Protein AF-A0A5J4QZI2-F1 (afdb_monomer)

Foldseek 3Di:
DDDPPPPPCVPPPDPVVVCCVPVVVVVVVVVVVVVVVVVVLVCCCVPVRDVSVVVVVVCVVVVVVVVVVD

Mean predicted aligned error: 9.31 Å

pLDDT: mean 82.57, std 14.08, range [41.28, 96.5]

Radius of gyration: 18.98 Å; Cα contacts (8 Å, |Δi|>4): 10; chains: 1; bounding box: 36×31×46 Å

Organism: NCBI:txid433724

Structure (mmCIF, N/CA/C/O backbone):
data_AF-A0A5J4QZI2-F1
#
_entry.id   AF-A0A5J4QZI2-F1
#
loop_
_atom_site.group_PDB
_atom_site.id
_atom_site.type_symbol
_atom_site.label_atom_id
_atom_site.label_alt_id
_atom_site.label_comp_id
_atom_site.label_asym_id
_atom_site.label_entity_id
_atom_site.label_seq_id
_atom_site.pdbx_PDB_ins_code
_atom_site.Cartn_x
_atom_site.Cartn_y
_atom_site.Cartn_z
_atom_site.occupancy
_atom_site.B_iso_or_equiv
_atom_site.auth_seq_id
_atom_site.auth_comp_id
_atom_site.auth_asym_id
_atom_site.auth_atom_id
_atom_site.pdbx_PDB_model_num
ATOM 1 N N . MET A 1 1 ? -11.855 -22.916 19.951 1.00 45.56 1 MET A N 1
ATOM 2 C CA 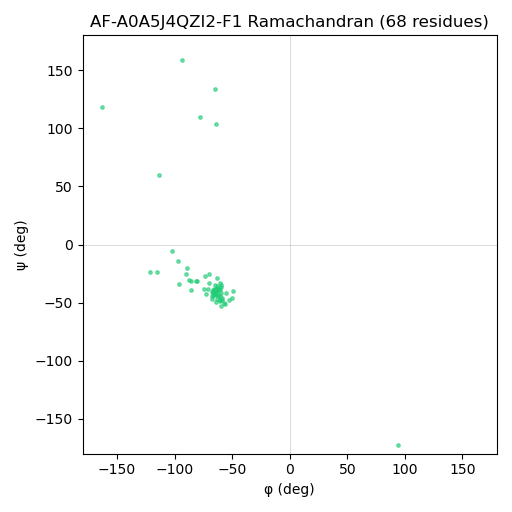. MET A 1 1 ? -11.284 -21.633 19.474 1.00 45.56 1 MET A CA 1
ATOM 3 C C . MET A 1 1 ? -11.695 -21.533 18.010 1.00 45.56 1 MET A C 1
ATOM 5 O O . MET A 1 1 ? -11.430 -22.485 17.304 1.00 45.56 1 MET A O 1
ATOM 9 N N . THR A 1 2 ? -12.525 -20.608 17.523 1.00 41.28 2 THR A N 1
ATOM 10 C CA . THR A 1 2 ? -12.459 -19.141 17.628 1.00 41.28 2 THR A CA 1
ATOM 11 C C . THR A 1 2 ? -13.853 -18.592 17.265 1.00 41.28 2 THR A C 1
ATOM 13 O O . THR A 1 2 ? -14.350 -18.854 16.174 1.00 41.28 2 THR A O 1
ATOM 16 N N . LYS A 1 3 ? -14.539 -17.894 18.184 1.00 43.12 3 LYS A N 1
ATOM 17 C CA . LYS A 1 3 ? -15.879 -17.329 17.927 1.00 43.12 3 LYS A CA 1
ATOM 18 C C . LYS A 1 3 ? -15.748 -16.048 17.096 1.00 43.12 3 LYS A C 1
ATOM 20 O O . LYS A 1 3 ? -15.327 -15.025 17.627 1.00 43.12 3 LYS A O 1
ATOM 25 N N . SER A 1 4 ? -16.160 -16.097 15.830 1.00 51.16 4 SER A N 1
ATOM 26 C CA . SER A 1 4 ? -16.463 -14.906 15.030 1.00 51.16 4 SER A CA 1
ATOM 27 C C . SER A 1 4 ? -17.655 -14.171 15.665 1.00 51.16 4 SER A C 1
ATOM 29 O O . SER A 1 4 ? -18.789 -14.637 15.597 1.00 51.16 4 SER A O 1
ATOM 31 N N . LYS A 1 5 ? -17.392 -13.063 16.371 1.00 53.09 5 LYS A N 1
ATOM 32 C CA . LYS A 1 5 ? -18.398 -12.156 16.960 1.00 53.09 5 LYS A CA 1
ATOM 33 C C . LYS A 1 5 ? -18.335 -10.792 16.260 1.00 53.09 5 LYS A C 1
ATOM 35 O O . LYS A 1 5 ? -18.025 -9.793 16.897 1.00 53.09 5 LYS A O 1
ATOM 40 N N . ILE A 1 6 ? -18.547 -10.732 14.950 1.00 64.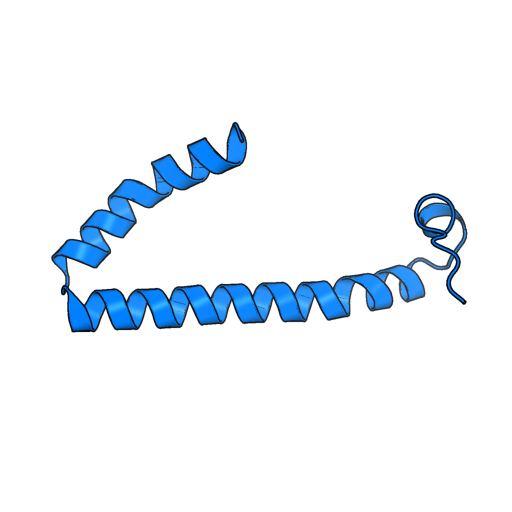88 6 ILE A N 1
ATOM 41 C CA . ILE A 1 6 ? -18.277 -9.493 14.194 1.00 64.88 6 ILE A CA 1
ATOM 42 C C . ILE A 1 6 ? -19.464 -8.496 14.157 1.00 64.88 6 ILE A C 1
ATOM 44 O O . ILE A 1 6 ? -19.193 -7.302 14.230 1.00 64.88 6 ILE A O 1
ATOM 48 N N . PRO A 1 7 ? -20.759 -8.876 14.204 1.00 55.16 7 PRO A N 1
ATOM 49 C CA . PRO A 1 7 ? -21.822 -7.855 14.178 1.00 55.16 7 PRO A CA 1
ATOM 50 C C . PRO A 1 7 ? -22.117 -7.196 15.538 1.00 55.16 7 PRO A C 1
ATOM 52 O O . PRO A 1 7 ? -22.498 -6.034 15.595 1.00 55.16 7 PRO A O 1
ATOM 55 N N . VAL A 1 8 ? -21.948 -7.924 16.651 1.00 56.69 8 VAL A N 1
ATOM 56 C CA . VAL A 1 8 ? -22.429 -7.475 17.979 1.00 56.69 8 VAL A CA 1
ATOM 57 C C . VAL A 1 8 ? -21.380 -6.647 18.735 1.00 56.69 8 VAL A C 1
ATOM 59 O O . VAL A 1 8 ? -21.732 -5.809 19.561 1.00 56.69 8 VAL A O 1
ATOM 62 N N . ALA A 1 9 ? -20.089 -6.838 18.442 1.00 58.38 9 ALA A N 1
ATOM 63 C CA . ALA A 1 9 ? -18.989 -6.158 19.134 1.00 58.38 9 ALA A CA 1
ATOM 64 C C . ALA A 1 9 ? -18.906 -4.652 18.818 1.00 58.38 9 ALA A C 1
ATOM 66 O O . ALA A 1 9 ? -18.573 -3.868 19.702 1.00 58.38 9 ALA A O 1
ATOM 67 N N . LEU A 1 10 ? -19.270 -4.241 17.595 1.00 60.00 10 LEU A N 1
ATOM 68 C CA . LEU A 1 10 ? -19.239 -2.839 17.148 1.00 60.00 10 LEU A CA 1
ATOM 69 C C . LEU A 1 10 ? -20.185 -1.921 17.945 1.00 60.00 10 LEU A C 1
ATOM 71 O O . LEU A 1 10 ? -19.894 -0.739 18.085 1.00 60.00 10 LEU A O 1
ATOM 75 N N . GLY A 1 11 ? -21.292 -2.456 18.476 1.00 61.53 11 GLY A N 1
ATOM 76 C CA . GLY A 1 11 ? -22.271 -1.703 19.273 1.00 61.53 11 GLY A CA 1
ATOM 77 C C . GLY A 1 11 ? -22.177 -1.911 20.789 1.00 61.53 11 GLY A C 1
ATOM 78 O O . GLY A 1 11 ? -22.916 -1.265 21.525 1.00 61.53 11 GLY A O 1
ATOM 79 N N . THR A 1 12 ? -21.315 -2.816 21.270 1.00 64.44 12 THR A N 1
ATOM 80 C CA . THR A 1 12 ? -21.254 -3.212 22.696 1.00 64.44 12 THR A CA 1
ATOM 81 C C . THR A 1 12 ? -19.903 -2.969 23.359 1.00 64.44 12 THR A C 1
ATOM 83 O O . THR A 1 12 ? -19.848 -2.829 24.580 1.00 64.44 12 THR A O 1
ATOM 86 N N . GLU A 1 13 ? -18.811 -2.904 22.594 1.00 69.81 13 GLU A N 1
ATOM 87 C CA . GLU A 1 13 ? -17.487 -2.608 23.137 1.00 69.81 13 GLU A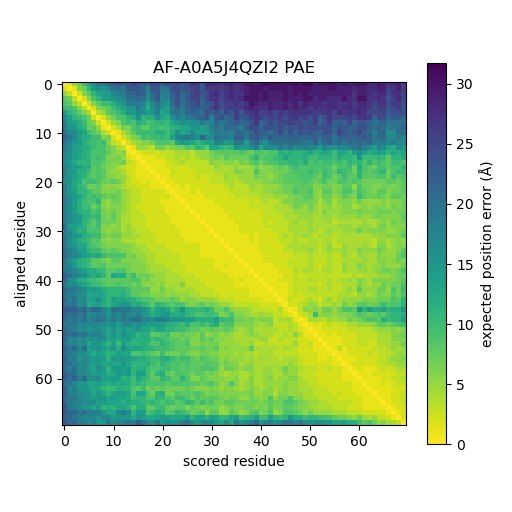 CA 1
ATOM 88 C C . GLU A 1 13 ? -17.149 -1.114 23.077 1.00 69.81 13 GLU A C 1
ATOM 90 O O . GLU A 1 13 ? -17.714 -0.341 22.305 1.00 69.81 13 GLU A O 1
ATOM 95 N N . SER A 1 14 ? -16.200 -0.687 23.913 1.00 76.31 14 SER A N 1
ATOM 96 C CA . SER A 1 14 ? -15.771 0.708 23.956 1.00 76.31 14 SER A CA 1
ATOM 97 C C . SER A 1 14 ? -15.111 1.128 22.640 1.00 76.31 14 SER A C 1
ATOM 99 O O . SER A 1 14 ? -14.221 0.449 22.119 1.0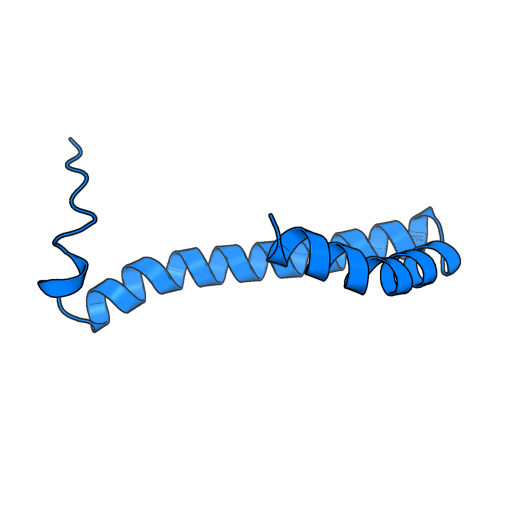0 76.31 14 SER A O 1
ATOM 101 N N . VAL A 1 15 ? -15.503 2.302 22.135 1.00 79.56 15 VAL A N 1
ATOM 102 C CA . VAL A 1 15 ? -15.020 2.872 20.864 1.00 79.56 15 VAL A CA 1
ATOM 103 C C . VAL A 1 15 ? -13.494 2.844 20.774 1.00 79.56 15 VAL A C 1
ATOM 105 O O . VAL A 1 15 ? -12.953 2.484 19.737 1.00 79.56 15 VAL A O 1
ATOM 108 N N . LYS A 1 16 ? -12.783 3.135 21.873 1.00 81.12 16 LYS A N 1
ATOM 109 C CA . LYS A 1 16 ? -11.312 3.126 21.928 1.00 81.12 16 LYS A CA 1
ATOM 110 C C . LYS A 1 16 ? -10.701 1.753 21.608 1.00 81.12 16 LYS A C 1
ATOM 112 O O . LYS A 1 16 ? -9.674 1.694 20.937 1.00 81.12 16 LYS A O 1
ATOM 117 N N . LYS A 1 17 ? -11.310 0.659 22.079 1.00 81.31 17 LYS A N 1
ATOM 118 C CA . LYS A 1 17 ? -10.813 -0.706 21.852 1.00 81.31 17 LYS A CA 1
ATOM 119 C C . LYS A 1 17 ? -11.032 -1.137 20.403 1.00 81.31 17 LYS A C 1
ATOM 121 O O . LYS A 1 17 ? -10.108 -1.651 19.780 1.00 81.31 17 LYS A O 1
ATOM 126 N N . LEU A 1 18 ? -12.208 -0.833 19.856 1.00 81.44 18 LEU A N 1
ATOM 127 C CA . LEU A 1 18 ? -12.537 -1.055 18.446 1.00 81.44 18 LEU A CA 1
ATOM 128 C C . LEU A 1 18 ? -11.629 -0.232 17.522 1.00 81.44 18 LEU A C 1
ATOM 130 O O . LEU A 1 18 ? -11.084 -0.772 16.562 1.00 81.44 18 LEU A O 1
ATOM 134 N N . LEU A 1 19 ? -11.400 1.045 17.849 1.00 85.88 19 LEU A N 1
ATOM 135 C CA . LEU A 1 19 ? -10.505 1.921 17.093 1.00 85.88 19 LEU A CA 1
ATOM 136 C C . LEU A 1 19 ? -9.112 1.315 16.989 1.00 85.88 19 LEU A C 1
ATOM 138 O O . LEU A 1 19 ? -8.603 1.184 15.890 1.00 85.88 19 LEU A O 1
ATOM 142 N N . ILE A 1 20 ? -8.509 0.894 18.101 1.00 86.75 20 ILE A N 1
ATOM 143 C CA . ILE A 1 20 ? -7.161 0.310 18.077 1.00 86.75 20 ILE A CA 1
ATOM 144 C C . ILE A 1 20 ? -7.153 -1.027 17.319 1.00 86.75 20 ILE A C 1
ATOM 146 O O . ILE A 1 20 ? -6.244 -1.271 16.526 1.00 86.75 20 ILE A O 1
ATOM 150 N N . GLN A 1 21 ? -8.173 -1.867 17.524 1.00 86.88 21 GLN A N 1
ATOM 151 C CA . GLN A 1 21 ? -8.276 -3.184 16.893 1.00 86.88 21 GLN A CA 1
ATOM 152 C C . GLN A 1 21 ? -8.363 -3.112 15.363 1.00 86.88 21 GLN A C 1
ATOM 154 O O . GLN A 1 21 ? -7.782 -3.965 14.696 1.00 86.88 21 GLN A O 1
ATOM 159 N N . TYR A 1 22 ? -9.062 -2.118 14.809 1.00 86.94 22 TYR A N 1
ATOM 160 C CA . TYR A 1 22 ? -9.201 -1.951 13.359 1.00 86.94 22 TYR A CA 1
ATOM 161 C C . TYR A 1 22 ? -8.192 -0.967 12.760 1.00 86.94 22 TYR A C 1
ATOM 163 O O . TYR A 1 22 ? -7.724 -1.186 11.646 1.00 86.94 22 TYR A O 1
ATOM 171 N N . ALA A 1 23 ? -7.807 0.087 13.484 1.00 90.50 23 ALA A N 1
ATOM 172 C CA . ALA A 1 23 ? -6.871 1.085 12.975 1.00 90.50 23 ALA A CA 1
ATOM 173 C C . ALA A 1 23 ? -5.474 0.504 12.782 1.00 90.50 23 ALA A C 1
ATOM 175 O O . ALA A 1 23 ? -4.851 0.790 11.772 1.00 90.50 23 ALA A O 1
ATOM 176 N N . PHE A 1 24 ? -4.979 -0.332 13.698 1.00 91.62 24 PHE A N 1
ATOM 177 C CA . PHE A 1 24 ? -3.640 -0.905 13.556 1.00 91.62 24 PHE A CA 1
ATOM 178 C C . PHE A 1 24 ? -3.476 -1.747 12.273 1.00 91.62 24 PHE A C 1
ATOM 180 O O . PHE A 1 24 ? -2.579 -1.444 11.482 1.00 91.62 24 PHE A O 1
ATOM 187 N N . PRO A 1 25 ? -4.346 -2.738 11.986 1.00 90.56 25 PRO A N 1
ATOM 188 C CA . PRO A 1 25 ? -4.273 -3.467 10.722 1.00 90.56 25 PRO A CA 1
ATOM 189 C C . PRO A 1 25 ? -4.570 -2.579 9.506 1.00 90.56 25 PRO A C 1
ATOM 191 O O . PRO A 1 25 ? -3.925 -2.753 8.475 1.00 90.56 25 PRO A O 1
ATOM 194 N N . ALA A 1 26 ? -5.477 -1.599 9.612 1.00 94.12 26 ALA A N 1
ATOM 195 C CA . ALA A 1 26 ? -5.754 -0.671 8.516 1.00 94.12 26 ALA A CA 1
ATOM 196 C C . ALA A 1 26 ? -4.545 0.214 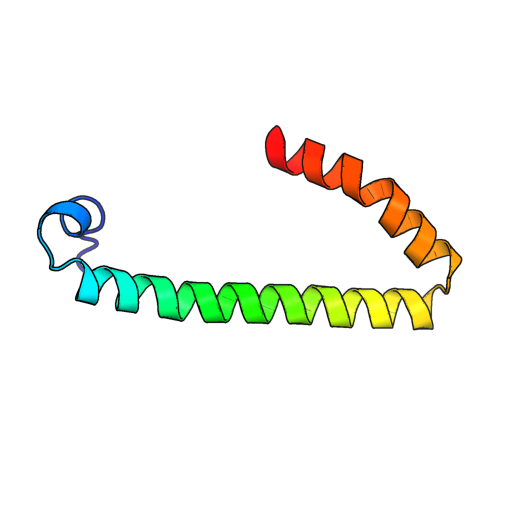8.177 1.00 94.12 26 ALA A C 1
ATOM 198 O O . ALA A 1 26 ? -4.221 0.376 7.006 1.00 94.12 26 ALA A O 1
ATOM 199 N N . ILE A 1 27 ? -3.838 0.739 9.181 1.00 95.25 27 ILE A N 1
ATOM 200 C CA . ILE A 1 27 ? -2.626 1.544 8.990 1.00 95.25 27 ILE A CA 1
ATOM 201 C C . ILE A 1 27 ? -1.565 0.714 8.272 1.00 95.25 27 ILE A C 1
ATOM 203 O O . ILE A 1 27 ? -1.032 1.168 7.265 1.00 95.25 27 ILE A O 1
ATOM 207 N N . ILE A 1 28 ? -1.311 -0.518 8.726 1.00 96.44 28 ILE A N 1
ATOM 208 C CA . ILE A 1 28 ? -0.346 -1.414 8.073 1.00 96.44 28 ILE A CA 1
ATOM 209 C C . ILE A 1 28 ? -0.748 -1.674 6.619 1.00 96.44 28 ILE A C 1
ATOM 211 O O . ILE A 1 28 ? 0.093 -1.568 5.729 1.00 96.44 28 ILE A O 1
ATOM 215 N N . ALA A 1 29 ? -2.024 -1.973 6.366 1.00 95.62 29 ALA A N 1
ATOM 216 C CA . ALA A 1 29 ? -2.527 -2.205 5.017 1.00 95.62 29 ALA A CA 1
ATOM 217 C C . ALA A 1 29 ? -2.352 -0.968 4.123 1.00 95.62 29 ALA A C 1
ATOM 219 O O . ALA A 1 29 ? -1.864 -1.081 3.002 1.00 95.62 29 ALA A O 1
ATOM 220 N N . MET A 1 30 ? -2.678 0.223 4.630 1.00 96.06 30 MET A N 1
ATOM 221 C CA . MET A 1 30 ? -2.511 1.471 3.886 1.00 96.06 30 MET A CA 1
ATOM 222 C C . MET A 1 30 ? -1.039 1.802 3.624 1.00 96.06 30 MET A C 1
ATOM 224 O O . MET A 1 30 ? -0.707 2.237 2.524 1.00 96.06 30 MET A O 1
ATOM 228 N N . THR A 1 31 ? -0.148 1.564 4.590 1.00 96.31 31 THR A N 1
ATOM 229 C CA . THR A 1 31 ? 1.300 1.743 4.409 1.00 96.31 31 THR A CA 1
ATOM 230 C C . THR A 1 31 ? 1.874 0.745 3.403 1.00 96.31 31 THR A C 1
ATOM 232 O O . THR A 1 31 ? 2.694 1.119 2.570 1.00 96.31 31 THR A O 1
ATOM 235 N N . ALA A 1 32 ? 1.437 -0.515 3.435 1.00 96.50 32 ALA A N 1
ATOM 236 C CA . ALA A 1 32 ? 1.861 -1.518 2.462 1.00 96.50 32 ALA A CA 1
ATOM 237 C C . ALA A 1 32 ? 1.381 -1.166 1.045 1.00 96.50 32 ALA A C 1
ATOM 239 O O . ALA A 1 32 ? 2.168 -1.224 0.103 1.00 96.50 32 ALA A O 1
ATOM 240 N N . THR A 1 33 ? 0.125 -0.730 0.906 1.00 95.00 33 THR A N 1
ATOM 241 C CA . THR A 1 33 ? -0.438 -0.247 -0.362 1.00 95.00 33 THR A CA 1
ATOM 242 C C . THR A 1 33 ? 0.345 0.939 -0.914 1.00 95.00 33 THR A C 1
ATOM 244 O O . THR A 1 33 ? 0.701 0.935 -2.089 1.00 95.00 33 THR A O 1
ATOM 247 N N . SER A 1 34 ? 0.651 1.950 -0.095 1.00 94.44 34 SER A N 1
ATOM 248 C CA . SER A 1 34 ? 1.384 3.121 -0.586 1.00 94.44 34 SER A CA 1
ATOM 249 C C . SER A 1 34 ? 2.808 2.765 -1.009 1.00 94.44 34 SER A C 1
ATOM 251 O O . SER A 1 34 ? 3.273 3.239 -2.046 1.00 94.44 34 SER A O 1
ATOM 253 N N . LEU A 1 35 ? 3.477 1.885 -0.258 1.00 95.88 35 LEU A N 1
ATOM 254 C CA . LEU A 1 35 ? 4.808 1.402 -0.606 1.00 95.88 35 LEU A CA 1
ATOM 255 C C . LEU A 1 35 ? 4.789 0.594 -1.907 1.00 95.88 35 LEU A C 1
ATOM 257 O O . LEU A 1 35 ? 5.659 0.796 -2.751 1.00 95.88 35 LEU A O 1
ATOM 261 N N . TYR A 1 36 ? 3.785 -0.265 -2.100 1.00 92.62 36 TYR A N 1
ATOM 262 C CA . TYR A 1 36 ? 3.591 -0.993 -3.351 1.00 92.62 36 TYR A CA 1
ATOM 263 C C . TYR A 1 36 ? 3.451 -0.030 -4.532 1.00 92.62 36 TYR A C 1
ATOM 265 O O . TYR A 1 36 ? 4.207 -0.152 -5.490 1.00 92.62 36 TYR A O 1
ATOM 273 N N . SER A 1 37 ? 2.585 0.983 -4.433 1.00 90.25 37 SER A N 1
ATOM 274 C CA . SER A 1 37 ? 2.393 1.963 -5.510 1.00 90.25 37 SER A CA 1
ATOM 275 C C . SER A 1 37 ? 3.654 2.783 -5.810 1.00 90.25 37 SER A C 1
ATOM 277 O O . SER A 1 37 ? 3.919 3.111 -6.967 1.00 90.25 37 SER A O 1
ATOM 279 N N . MET A 1 38 ? 4.457 3.112 -4.790 1.00 91.56 38 MET A N 1
ATOM 280 C CA . MET A 1 38 ? 5.742 3.798 -4.979 1.00 91.56 38 MET A CA 1
ATOM 281 C C . MET A 1 38 ? 6.761 2.912 -5.694 1.00 91.56 38 MET A C 1
ATOM 283 O O . MET A 1 38 ? 7.414 3.361 -6.635 1.00 91.56 38 MET A O 1
ATOM 287 N N . VAL A 1 39 ? 6.899 1.659 -5.257 1.00 93.25 39 VAL A N 1
ATOM 288 C CA . VAL A 1 39 ? 7.818 0.696 -5.869 1.00 93.25 39 VAL A CA 1
ATOM 289 C C . VAL A 1 39 ? 7.388 0.415 -7.306 1.00 93.25 39 VAL A C 1
ATOM 291 O O . VAL A 1 39 ? 8.204 0.559 -8.210 1.00 93.25 39 VAL A O 1
ATOM 294 N N . ASP A 1 40 ? 6.113 0.116 -7.536 1.00 89.06 40 ASP A N 1
ATOM 295 C CA . ASP A 1 40 ? 5.544 -0.110 -8.865 1.00 89.06 40 ASP A CA 1
ATOM 296 C C . ASP A 1 40 ? 5.847 1.061 -9.814 1.00 89.06 40 ASP A C 1
ATOM 298 O O . ASP A 1 40 ? 6.437 0.873 -10.877 1.00 89.06 40 ASP A O 1
ATOM 302 N N . SER A 1 41 ? 5.616 2.299 -9.365 1.00 86.75 41 SER A N 1
ATOM 303 C CA . SER A 1 41 ? 5.924 3.503 -10.150 1.00 86.75 41 SER A CA 1
ATOM 304 C C . SER A 1 41 ? 7.419 3.652 -10.474 1.00 86.75 41 SER A C 1
ATOM 306 O O . SER A 1 41 ? 7.773 4.063 -11.581 1.00 86.75 41 SER A O 1
ATOM 308 N N . ILE A 1 42 ? 8.321 3.305 -9.545 1.00 90.00 42 ILE A N 1
ATOM 309 C CA . ILE A 1 4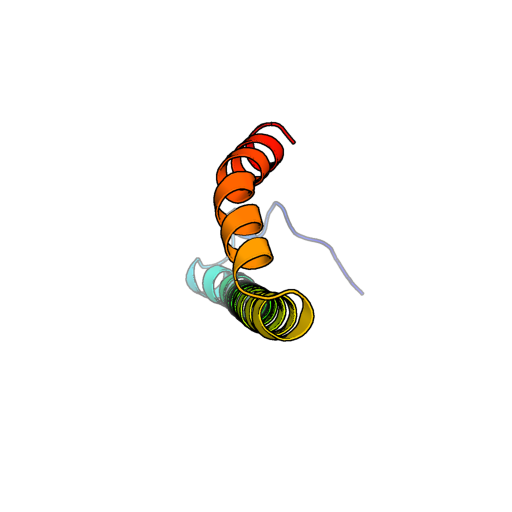2 ? 9.777 3.331 -9.779 1.00 90.00 42 ILE A CA 1
ATOM 310 C C . ILE A 1 42 ? 10.181 2.264 -10.799 1.00 90.00 42 ILE A C 1
ATOM 312 O O . ILE A 1 42 ? 10.980 2.544 -11.695 1.00 90.00 42 ILE A O 1
ATOM 316 N N . PHE A 1 43 ? 9.648 1.049 -10.682 1.00 89.75 43 PHE A N 1
ATOM 317 C CA . PHE A 1 43 ? 9.945 -0.045 -11.604 1.00 89.75 43 PHE A CA 1
ATOM 318 C C . PHE A 1 43 ? 9.408 0.243 -13.006 1.00 89.75 43 PHE A C 1
ATOM 320 O O . PHE A 1 43 ? 10.147 0.082 -13.975 1.00 89.75 43 PHE A O 1
ATOM 327 N N . ILE A 1 44 ? 8.184 0.758 -13.127 1.00 88.44 44 ILE A N 1
ATOM 328 C CA . ILE A 1 44 ? 7.611 1.206 -14.402 1.00 88.44 44 ILE A CA 1
ATOM 329 C C . ILE A 1 44 ? 8.466 2.330 -15.001 1.00 88.44 44 ILE A C 1
ATOM 331 O O . ILE A 1 44 ? 8.860 2.267 -16.169 1.00 88.44 44 ILE A O 1
ATOM 335 N N . GLY A 1 45 ? 8.825 3.328 -14.189 1.00 86.62 45 GLY A N 1
ATOM 336 C CA . GLY A 1 45 ? 9.631 4.467 -14.622 1.00 86.62 45 GLY A CA 1
ATOM 337 C C . GLY A 1 45 ? 11.037 4.093 -15.091 1.00 86.62 45 GLY A C 1
ATOM 338 O O . GLY A 1 45 ? 11.521 4.666 -16.063 1.00 86.62 45 GLY A O 1
ATOM 339 N N . ARG A 1 46 ? 11.698 3.129 -14.439 1.00 85.94 46 ARG A N 1
ATOM 340 C CA . ARG A 1 46 ? 13.049 2.677 -14.823 1.00 85.94 46 ARG A CA 1
ATOM 341 C C . ARG A 1 46 ? 13.043 1.592 -15.900 1.00 85.94 46 ARG A C 1
ATOM 343 O O . ARG A 1 46 ? 13.989 1.529 -16.674 1.00 85.94 46 ARG A O 1
ATOM 350 N N . GLY A 1 47 ? 12.022 0.738 -15.929 1.00 83.75 47 GLY A N 1
ATOM 351 C CA . GLY A 1 47 ? 11.931 -0.404 -16.840 1.00 83.75 47 GLY A CA 1
ATOM 352 C C . GLY A 1 47 ? 11.335 -0.061 -18.203 1.00 83.75 47 GLY A C 1
ATOM 353 O O . GLY A 1 47 ? 11.817 -0.556 -19.216 1.00 83.75 47 GLY A O 1
ATOM 354 N N . VAL A 1 48 ? 10.312 0.797 -18.243 1.00 83.56 48 VAL A N 1
ATOM 355 C CA . VAL A 1 48 ? 9.587 1.151 -19.481 1.00 83.56 48 VAL A CA 1
ATOM 356 C C . VAL A 1 48 ? 9.770 2.629 -19.846 1.00 83.56 48 VAL A C 1
ATOM 358 O O . VAL A 1 48 ? 9.689 3.004 -21.015 1.00 83.56 48 VAL A O 1
ATOM 361 N N . GLY A 1 49 ? 10.085 3.477 -18.865 1.00 85.75 49 GLY A N 1
ATOM 362 C CA . GLY A 1 49 ? 10.391 4.887 -19.086 1.00 85.75 49 GLY A CA 1
ATOM 363 C C . GLY A 1 49 ? 9.184 5.812 -18.935 1.00 85.75 49 GLY A C 1
ATOM 364 O O . GLY A 1 49 ? 8.091 5.421 -18.527 1.00 85.75 49 GLY A O 1
ATOM 365 N N . VAL A 1 50 ? 9.394 7.083 -19.277 1.00 83.88 50 VAL A N 1
ATOM 366 C CA . VAL A 1 50 ? 8.441 8.181 -19.029 1.00 83.88 50 VAL A CA 1
ATOM 367 C C . VAL A 1 50 ? 7.089 7.961 -19.719 1.00 83.88 50 VAL A C 1
ATOM 369 O O . VAL A 1 50 ? 6.051 8.282 -19.146 1.00 83.88 50 VAL A O 1
ATOM 372 N N . TRP A 1 51 ? 7.077 7.352 -20.908 1.00 85.75 51 TRP A N 1
ATOM 373 C CA . TRP A 1 51 ? 5.845 7.066 -21.652 1.00 85.75 51 TRP A CA 1
ATOM 374 C C . TRP A 1 51 ? 4.884 6.144 -20.893 1.00 85.75 51 TRP A C 1
ATOM 376 O O . TRP A 1 51 ? 3.671 6.321 -20.989 1.00 85.75 51 TRP A O 1
ATOM 386 N N . ALA A 1 52 ? 5.405 5.211 -20.091 1.00 85.62 52 ALA A N 1
ATOM 387 C CA . ALA A 1 52 ? 4.575 4.322 -19.287 1.00 85.62 52 ALA A CA 1
ATOM 388 C C . ALA A 1 52 ? 3.955 5.032 -18.082 1.00 85.62 52 ALA A C 1
ATOM 390 O O . ALA A 1 52 ? 2.784 4.812 -17.791 1.00 85.62 52 ALA A O 1
ATOM 391 N N . ILE A 1 53 ? 4.691 5.937 -17.428 1.00 86.88 53 ILE A N 1
ATOM 392 C CA . ILE A 1 53 ? 4.131 6.754 -16.339 1.00 86.88 53 ILE A CA 1
ATOM 393 C C . 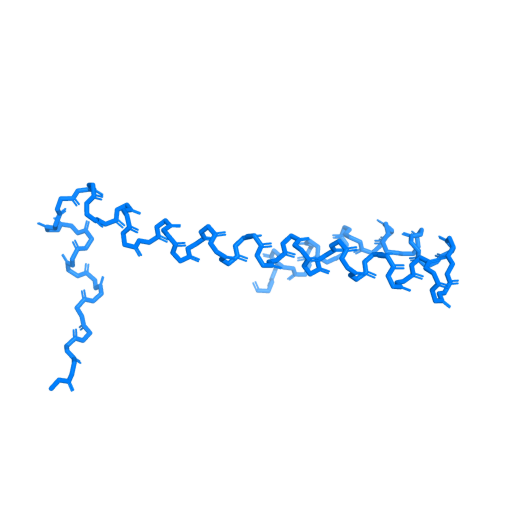ILE A 1 53 ? 3.045 7.697 -16.876 1.00 86.88 53 ILE A C 1
ATOM 395 O O . ILE A 1 53 ? 2.000 7.850 -16.248 1.00 86.88 53 ILE A O 1
ATOM 399 N N . SER A 1 54 ? 3.230 8.265 -18.071 1.00 87.62 54 SER A N 1
ATOM 400 C CA . SER A 1 54 ? 2.187 9.052 -18.741 1.00 87.62 54 SER A CA 1
ATOM 401 C C . SER A 1 54 ? 0.958 8.206 -19.101 1.00 87.62 54 SER A C 1
ATOM 403 O O . SER A 1 54 ? -0.171 8.652 -18.918 1.00 87.62 54 SER A O 1
ATOM 405 N N . GLY A 1 55 ? 1.150 6.966 -19.564 1.00 87.81 55 GLY A N 1
ATOM 406 C CA . GLY A 1 55 ? 0.051 6.023 -19.797 1.00 87.81 55 GLY A CA 1
ATOM 407 C C . GLY A 1 55 ? -0.692 5.638 -18.511 1.00 87.81 55 GLY A C 1
ATOM 408 O O . GLY A 1 55 ? -1.922 5.571 -18.500 1.00 8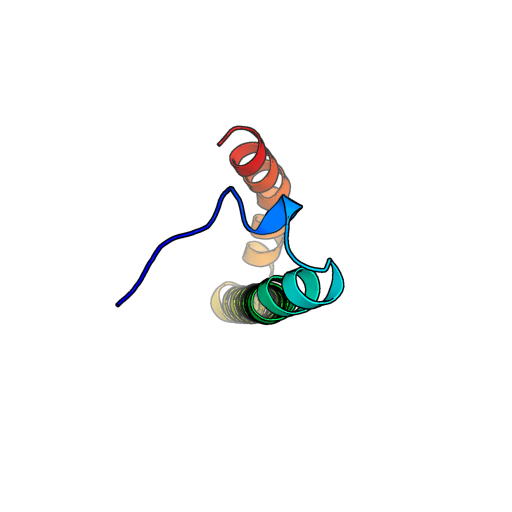7.81 55 GLY A O 1
ATOM 409 N N . LEU A 1 56 ? 0.034 5.461 -17.403 1.00 88.00 56 LEU A N 1
ATOM 410 C CA . LEU A 1 56 ? -0.544 5.229 -16.078 1.00 88.00 56 LEU A CA 1
ATOM 411 C C . LEU A 1 56 ? -1.394 6.431 -15.627 1.00 88.00 56 LEU A C 1
ATOM 413 O O . LEU A 1 56 ? -2.532 6.264 -15.195 1.00 88.00 56 LEU A O 1
ATOM 417 N N . ALA A 1 57 ? -0.894 7.656 -15.831 1.00 86.25 57 ALA A N 1
ATOM 418 C CA . ALA A 1 57 ? -1.631 8.894 -15.562 1.00 86.25 57 ALA A CA 1
ATOM 419 C C . ALA A 1 57 ? -2.981 8.956 -16.300 1.00 86.25 57 ALA A C 1
ATOM 421 O O . ALA A 1 57 ? -3.993 9.348 -15.719 1.00 86.25 57 ALA A O 1
ATOM 422 N N . LEU A 1 58 ? -3.005 8.528 -17.565 1.00 90.25 58 LEU A N 1
ATOM 423 C CA . LEU A 1 58 ? -4.215 8.503 -18.391 1.00 90.25 58 LEU A CA 1
ATOM 424 C C . LEU A 1 58 ? -5.192 7.385 -18.007 1.00 90.25 58 LEU A C 1
ATOM 426 O O . LEU A 1 58 ? -6.393 7.519 -18.233 1.00 90.25 58 LEU A O 1
ATOM 430 N N . THR A 1 59 ? -4.698 6.287 -17.438 1.00 89.56 59 THR A N 1
ATOM 431 C CA . THR A 1 59 ? -5.525 5.134 -17.054 1.00 89.56 59 THR A CA 1
ATOM 432 C C . THR A 1 59 ? -6.084 5.241 -15.637 1.00 89.56 59 THR A C 1
ATOM 434 O O . THR A 1 59 ? -7.129 4.649 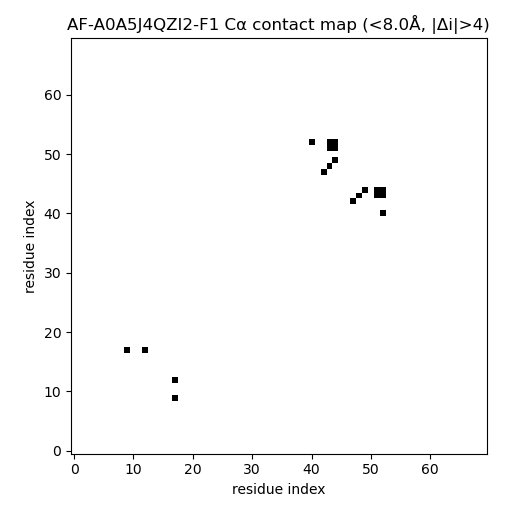-15.371 1.00 89.56 59 THR A O 1
ATOM 437 N N . PHE A 1 60 ? -5.499 6.059 -14.752 1.00 87.56 60 PHE A N 1
ATOM 438 C CA . PHE A 1 60 ? -6.023 6.290 -13.397 1.00 87.56 60 PHE A CA 1
ATOM 439 C C . PHE A 1 60 ? -7.524 6.644 -13.337 1.00 87.56 60 PHE A C 1
ATOM 441 O O . PHE A 1 60 ? -8.233 6.036 -12.532 1.00 87.56 60 PHE A O 1
ATOM 448 N N . PRO A 1 61 ? -8.068 7.558 -14.171 1.00 89.75 61 PRO A N 1
ATOM 449 C CA . PRO A 1 61 ? -9.505 7.842 -14.182 1.00 89.75 61 PRO A CA 1
ATOM 450 C C . PRO A 1 61 ? -10.361 6.612 -14.508 1.00 89.75 61 PRO A C 1
ATOM 452 O O . PRO A 1 61 ? -11.424 6.428 -13.920 1.00 89.75 61 PRO A O 1
ATOM 455 N N . LEU A 1 62 ? -9.886 5.746 -15.408 1.00 92.19 62 LEU A N 1
ATOM 456 C CA . LEU A 1 62 ? -10.581 4.514 -15.784 1.00 92.19 62 LEU A CA 1
ATOM 457 C C . LEU A 1 62 ? -10.549 3.485 -14.651 1.00 92.19 62 LEU A C 1
ATOM 459 O O . LEU A 1 62 ? -11.555 2.829 -14.398 1.00 92.19 62 LEU A O 1
ATOM 463 N N . MET A 1 63 ? -9.428 3.380 -13.932 1.00 89.56 63 MET A N 1
ATOM 464 C CA . MET A 1 63 ? -9.316 2.513 -12.754 1.00 89.56 63 MET A CA 1
ATOM 465 C C . MET A 1 63 ? -10.254 2.968 -11.629 1.00 89.56 63 MET A C 1
ATOM 467 O O . MET A 1 63 ? -10.920 2.134 -11.022 1.00 89.56 63 MET A O 1
ATOM 471 N N . ASN A 1 64 ? -10.366 4.280 -11.392 1.00 89.38 64 ASN A N 1
ATOM 472 C CA . ASN A 1 64 ? -11.301 4.829 -10.405 1.00 89.38 64 ASN A CA 1
ATOM 473 C C . ASN A 1 64 ? -12.759 4.543 -10.778 1.00 89.38 64 ASN A C 1
ATOM 475 O O . ASN A 1 64 ? -13.553 4.190 -9.911 1.00 89.38 64 ASN A O 1
ATOM 479 N N . LEU A 1 65 ? -13.110 4.662 -12.063 1.00 92.25 65 LEU A N 1
ATOM 480 C CA . LEU A 1 65 ? -14.439 4.291 -12.552 1.00 92.25 65 LEU A CA 1
ATOM 481 C C . LEU A 1 65 ? -14.699 2.794 -12.355 1.00 92.25 65 LEU A C 1
ATOM 483 O O . LEU A 1 65 ? -15.740 2.425 -11.823 1.00 92.25 65 LEU A O 1
ATOM 487 N N . ALA A 1 66 ? -13.745 1.935 -12.716 1.00 91.31 66 ALA A N 1
ATOM 488 C CA . ALA A 1 66 ? -13.871 0.493 -12.524 1.00 91.31 66 ALA A CA 1
ATOM 489 C C . ALA A 1 66 ? -14.060 0.114 -11.046 1.00 91.31 66 ALA A C 1
ATOM 491 O O . ALA A 1 66 ? -14.910 -0.712 -10.744 1.00 91.31 66 ALA A O 1
ATOM 492 N N . ALA A 1 67 ? -13.328 0.744 -10.123 1.00 89.88 67 ALA A N 1
ATOM 493 C CA . ALA A 1 67 ? -13.478 0.513 -8.685 1.00 89.88 67 ALA A CA 1
ATOM 494 C C . ALA A 1 67 ? -14.790 1.068 -8.102 1.00 89.88 67 ALA A C 1
ATOM 496 O O . ALA A 1 67 ? -15.244 0.591 -7.070 1.00 89.88 67 ALA A O 1
ATOM 497 N N . ALA A 1 68 ? -15.382 2.088 -8.730 1.00 90.12 68 ALA A N 1
ATOM 498 C CA . ALA A 1 68 ? -16.648 2.672 -8.292 1.00 90.12 68 ALA A CA 1
ATOM 499 C C . ALA A 1 68 ? -17.873 1.863 -8.749 1.00 90.12 68 ALA A C 1
ATOM 501 O O . ALA A 1 68 ? -18.898 1.875 -8.071 1.00 90.12 68 ALA A O 1
ATOM 502 N N . PHE A 1 69 ? -17.780 1.201 -9.906 1.00 89.69 69 PHE A N 1
ATOM 503 C CA . PHE A 1 69 ? -18.847 0.352 -10.446 1.00 89.69 69 PHE A CA 1
ATOM 504 C C . PHE A 1 69 ? -18.666 -1.144 -10.141 1.00 89.69 69 PHE A C 1
ATOM 506 O O . PHE A 1 69 ? -19.605 -1.910 -10.364 1.00 89.69 69 PHE A O 1
ATOM 513 N N . GLY A 1 70 ? -17.473 -1.550 -9.695 1.00 69.38 70 GLY A N 1
ATOM 514 C CA . GLY A 1 70 ? -17.121 -2.918 -9.301 1.00 69.38 70 GLY A CA 1
ATOM 515 C C . GLY A 1 70 ? -17.429 -3.248 -7.849 1.00 69.38 70 GLY A C 1
ATOM 516 O O . GLY A 1 70 ? -17.503 -2.317 -7.018 1.00 69.38 70 GLY A O 1
#

InterPro domains:
  IPR051327 Multi Antimicrobial Extrusion Protein MepA [PTHR43823] (9-66)

Sequence (70 aa):
MTKSKIPVALGTESVKKLLIQYAFPAIIAMTATSLYSMVDSIFIGRGVGVWAISGLALTFPLMNLAAAFG

Solvent-accessible surface area (backbone atoms only — not comparable to full-atom values): 4179 Å² total; per-residue (Å²): 141,80,84,87,64,73,82,64,46,79,81,69,53,60,66,71,60,55,47,54,66,51,46,55,60,48,49,52,51,52,52,52,50,52,49,49,54,52,50,52,52,50,49,42,42,73,73,70,24,68,68,49,53,54,50,48,64,69,41,48,65,56,52,54,50,49,61,72,78,97

Secondary structure (DSSP, 8-state):
-----HHHHHHHS-HHHHHHHHHHHHHHHHHHHHHHHHHHHHHHHHHT-HHHHHHHHHHHHHHHHHHHH-